Protein AF-A0A5E4KGT7-F1 (afdb_monomer_lite)

Foldseek 3Di:
DLVVPVVVVLVVLLVPQLDPALVSLVVSLVVQLVVLVVVLVVQCVPPPGHRDPVSSVVSNVSSVVSSVVVCVVNVSD

pLDDT: mean 72.77, std 11.21, range [43.84, 83.94]

Structure (mmCIF, N/CA/C/O backbone):
data_AF-A0A5E4KGT7-F1
#
_entry.id   AF-A0A5E4KGT7-F1
#
loop_
_atom_site.group_PDB
_atom_site.id
_atom_site.type_symbol
_atom_site.label_atom_id
_atom_site.label_alt_id
_atom_site.label_comp_id
_atom_site.label_asym_id
_atom_site.label_entity_id
_atom_site.label_seq_id
_atom_site.pdbx_PDB_ins_code
_atom_site.Cartn_x
_atom_site.Cartn_y
_atom_site.Cartn_z
_atom_site.occupancy
_atom_site.B_iso_or_equiv
_atom_site.auth_seq_id
_atom_site.auth_comp_id
_atom_site.auth_asym_id
_atom_site.auth_atom_id
_atom_site.pdbx_PDB_model_num
ATOM 1 N N . MET A 1 1 ? -18.504 -5.804 5.483 1.00 48.72 1 MET A N 1
ATOM 2 C CA . MET A 1 1 ? -18.494 -4.623 4.596 1.00 48.72 1 MET A CA 1
ATOM 3 C C . MET A 1 1 ? -17.058 -4.100 4.519 1.00 48.72 1 MET A C 1
ATOM 5 O O . MET A 1 1 ? -16.788 -3.017 4.997 1.00 48.72 1 MET A O 1
ATOM 9 N N . HIS A 1 2 ? -16.134 -4.916 4.000 1.00 48.81 2 HIS A N 1
ATOM 10 C CA . HIS A 1 2 ? -14.706 -4.575 3.862 1.00 48.81 2 HIS A CA 1
ATOM 11 C C . HIS A 1 2 ? -14.278 -4.823 2.411 1.00 48.81 2 HIS A C 1
ATOM 13 O O . HIS A 1 2 ? -13.756 -3.947 1.752 1.00 48.81 2 HIS A O 1
ATOM 19 N N . LEU A 1 3 ? -14.709 -5.925 1.794 1.00 43.84 3 LEU A N 1
ATOM 20 C CA . LEU A 1 3 ? -14.401 -6.215 0.386 1.00 43.84 3 LEU A CA 1
ATOM 21 C C . LEU A 1 3 ? -14.801 -5.119 -0.638 1.00 43.84 3 LEU A C 1
ATOM 23 O O . LEU A 1 3 ? -14.198 -5.026 -1.702 1.00 43.84 3 LEU A O 1
ATOM 27 N N . ALA A 1 4 ? -15.827 -4.310 -0.342 1.00 46.91 4 ALA A N 1
ATOM 28 C CA . ALA A 1 4 ? -16.369 -3.316 -1.273 1.00 46.91 4 ALA A CA 1
ATOM 29 C C . ALA A 1 4 ? -15.629 -1.963 -1.251 1.00 46.91 4 ALA A C 1
ATOM 31 O O . ALA A 1 4 ? -15.646 -1.259 -2.257 1.00 46.91 4 ALA A O 1
ATOM 32 N N . GLU A 1 5 ? -14.970 -1.611 -0.143 1.00 51.78 5 GLU A N 1
ATOM 33 C CA . GLU A 1 5 ? -14.289 -0.313 0.019 1.00 51.78 5 GLU A CA 1
ATOM 34 C C . GLU A 1 5 ? -12.821 -0.368 -0.440 1.00 51.78 5 GLU A C 1
ATOM 36 O O . GLU A 1 5 ? -12.309 0.605 -0.990 1.00 51.78 5 GLU A O 1
ATOM 41 N N . TYR A 1 6 ? -12.174 -1.536 -0.342 1.00 53.47 6 TYR A N 1
ATOM 42 C CA . TYR A 1 6 ? -10.749 -1.702 -0.669 1.00 53.47 6 TYR A CA 1
ATOM 43 C C . TYR A 1 6 ? -10.509 -2.098 -2.137 1.00 53.47 6 TYR A C 1
ATOM 45 O O . TYR A 1 6 ? -9.447 -1.822 -2.697 1.00 53.47 6 TYR A O 1
ATOM 53 N N . ALA A 1 7 ? -11.505 -2.679 -2.820 1.00 55.56 7 ALA A N 1
ATOM 54 C CA . ALA A 1 7 ? -11.389 -3.045 -4.236 1.00 55.56 7 ALA A CA 1
ATOM 55 C C . AL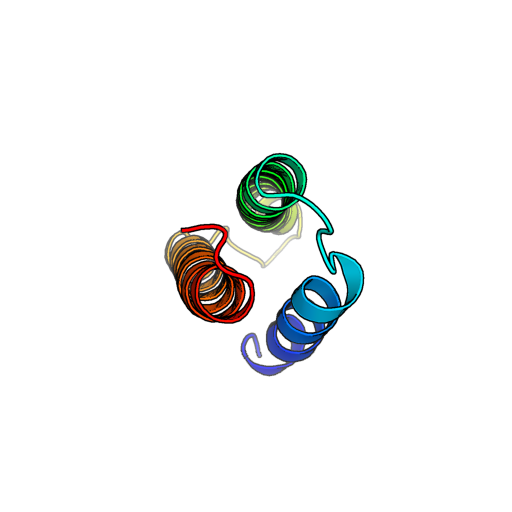A A 1 7 ? -11.180 -1.831 -5.179 1.00 55.56 7 ALA A C 1
ATOM 57 O O . ALA A 1 7 ? -10.325 -1.912 -6.069 1.00 55.56 7 ALA A O 1
ATOM 58 N N . PRO A 1 8 ? -11.866 -0.682 -4.994 1.00 57.75 8 PRO A N 1
ATOM 59 C CA . PRO A 1 8 ? -11.584 0.532 -5.760 1.00 57.75 8 PRO A CA 1
ATOM 60 C C . PRO A 1 8 ? -10.221 1.149 -5.419 1.00 57.75 8 PRO A C 1
ATOM 62 O O . PRO A 1 8 ? -9.546 1.656 -6.315 1.00 57.75 8 PRO A O 1
ATOM 65 N N . PHE A 1 9 ? -9.794 1.082 -4.152 1.00 58.16 9 PHE A N 1
ATOM 66 C CA . PHE A 1 9 ? -8.525 1.659 -3.700 1.00 58.16 9 PHE A CA 1
ATOM 67 C C . PHE A 1 9 ? -7.315 0.907 -4.272 1.00 58.16 9 PHE A C 1
ATOM 69 O O . PHE A 1 9 ? -6.397 1.526 -4.821 1.00 58.16 9 PHE A O 1
ATOM 76 N N . GLY A 1 10 ? -7.354 -0.431 -4.262 1.00 56.78 10 GLY A N 1
ATOM 77 C CA . GLY A 1 10 ? -6.342 -1.265 -4.917 1.00 56.78 10 GLY A CA 1
ATOM 78 C C . GLY A 1 10 ? -6.280 -1.034 -6.433 1.00 56.78 10 GLY A C 1
ATOM 79 O O . GLY A 1 10 ? -5.196 -0.931 -7.012 1.00 56.78 10 GLY A O 1
ATOM 80 N N . TRP A 1 11 ? -7.436 -0.861 -7.084 1.00 61.34 11 TRP A N 1
ATOM 81 C CA . TRP A 1 11 ? -7.517 -0.572 -8.520 1.00 61.34 11 TRP A CA 1
ATOM 82 C C . TRP A 1 11 ? -6.959 0.812 -8.896 1.00 61.34 11 TRP A C 1
ATOM 84 O O . TRP A 1 11 ? -6.269 0.952 -9.911 1.00 61.34 11 TRP A O 1
ATOM 94 N N . LEU A 1 12 ? -7.229 1.841 -8.087 1.00 59.97 12 LEU A N 1
ATOM 95 C CA . LEU A 1 12 ? -6.731 3.202 -8.315 1.00 59.97 12 LEU A CA 1
ATOM 96 C C . LEU A 1 12 ? -5.236 3.332 -8.013 1.00 59.97 12 LEU A C 1
ATOM 98 O O . LEU A 1 12 ? -4.529 3.991 -8.776 1.00 59.97 12 LEU A O 1
ATOM 102 N N . SER A 1 13 ? -4.737 2.640 -6.988 1.00 57.97 13 SER A N 1
ATOM 103 C CA . SER A 1 13 ? -3.306 2.604 -6.660 1.00 57.97 13 SER A CA 1
ATOM 104 C C . SER A 1 13 ? -2.480 2.012 -7.808 1.00 57.97 13 SER A C 1
ATOM 106 O O . SER A 1 13 ? -1.461 2.576 -8.205 1.00 57.97 13 SER A O 1
ATOM 108 N N . LEU A 1 14 ? -2.971 0.946 -8.450 1.00 55.00 14 LEU A N 1
ATOM 109 C CA . LEU A 1 14 ? -2.309 0.350 -9.617 1.00 55.00 14 LEU A CA 1
ATOM 110 C C . LEU A 1 14 ? -2.306 1.251 -10.858 1.00 55.00 14 LEU A C 1
ATOM 112 O O . LEU A 1 14 ? -1.375 1.186 -11.663 1.00 55.00 14 LEU A O 1
ATOM 116 N N . LYS A 1 15 ? -3.328 2.100 -11.025 1.00 55.97 15 LYS A N 1
ATOM 117 C CA . LYS A 1 15 ? -3.385 3.076 -12.126 1.00 55.97 15 LYS A CA 1
ATOM 118 C C . LYS A 1 15 ? -2.535 4.317 -11.874 1.00 55.97 15 LYS A C 1
ATOM 120 O O . LYS A 1 15 ? -1.993 4.859 -12.834 1.00 55.97 15 LYS A O 1
ATOM 125 N N . ALA A 1 16 ? -2.450 4.778 -10.630 1.00 53.81 16 ALA A N 1
ATOM 126 C CA . ALA A 1 16 ? -1.820 6.051 -10.299 1.00 53.81 16 ALA A CA 1
ATOM 127 C C . ALA A 1 16 ? -0.302 6.026 -10.491 1.00 53.81 16 ALA A C 1
ATOM 129 O O . ALA A 1 16 ? 0.274 7.032 -10.896 1.00 53.81 16 ALA A O 1
ATOM 130 N N . PHE A 1 17 ? 0.350 4.891 -10.223 1.00 55.34 17 PHE A N 1
ATOM 131 C CA . PHE A 1 17 ? 1.799 4.928 -10.083 1.00 55.34 17 PHE A CA 1
ATOM 132 C C . PHE A 1 17 ? 2.596 4.735 -11.359 1.00 55.34 17 PHE A C 1
ATOM 134 O O . PHE A 1 17 ? 3.730 5.197 -11.325 1.00 55.34 17 PHE A O 1
ATOM 141 N N . MET A 1 18 ? 2.051 4.108 -12.424 1.00 57.66 18 MET A N 1
ATOM 142 C CA . MET A 1 18 ? 2.723 3.800 -13.712 1.00 57.66 18 MET A CA 1
ATOM 143 C C . MET A 1 18 ? 4.242 4.082 -13.697 1.00 57.66 18 MET A C 1
ATOM 145 O O . MET A 1 18 ? 4.707 4.996 -14.386 1.00 57.66 18 MET A O 1
ATOM 149 N N . PRO A 1 19 ? 5.027 3.391 -12.842 1.00 56.72 19 PRO A N 1
ATOM 150 C CA . PRO A 1 19 ? 6.358 3.877 -12.530 1.00 56.72 19 PRO A CA 1
ATOM 151 C C . PRO A 1 19 ? 7.203 3.669 -13.772 1.00 56.72 19 PRO A C 1
ATOM 153 O O . PRO A 1 19 ? 7.223 2.567 -14.300 1.00 56.72 19 PRO A O 1
ATOM 156 N N . ALA A 1 20 ? 7.860 4.722 -14.258 1.00 63.84 20 ALA A N 1
ATOM 157 C CA . ALA A 1 20 ? 8.701 4.652 -15.453 1.00 63.84 20 ALA A CA 1
ATOM 158 C C . ALA A 1 20 ? 10.062 3.981 -15.176 1.00 63.84 20 ALA A C 1
ATOM 160 O O . ALA A 1 20 ? 10.792 3.652 -16.111 1.00 63.84 20 ALA A O 1
ATOM 161 N N . THR A 1 21 ? 10.415 3.775 -13.900 1.00 79.50 21 THR A N 1
ATOM 162 C CA . THR A 1 21 ? 11.722 3.268 -13.460 1.00 79.50 21 THR A CA 1
ATOM 163 C C . THR A 1 21 ? 11.597 2.219 -12.342 1.00 79.50 21 THR A C 1
ATOM 165 O O . THR A 1 21 ? 10.658 2.287 -11.543 1.00 79.50 21 THR A O 1
ATOM 168 N N . PRO A 1 22 ? 12.572 1.292 -12.206 1.00 77.06 22 PRO A N 1
ATOM 169 C CA . PRO A 1 22 ? 12.604 0.313 -11.110 1.00 77.06 22 PRO A CA 1
ATOM 170 C C . PRO A 1 22 ? 12.628 0.952 -9.712 1.00 77.06 22 PRO A C 1
ATOM 172 O O . PRO A 1 22 ? 12.009 0.447 -8.780 1.00 77.06 22 PRO A O 1
ATOM 175 N N . ALA A 1 23 ? 13.309 2.094 -9.562 1.00 80.50 23 ALA A N 1
ATOM 176 C CA . ALA A 1 23 ? 13.356 2.829 -8.299 1.00 80.50 23 ALA A CA 1
ATOM 177 C C . ALA A 1 23 ? 11.984 3.416 -7.929 1.00 80.50 23 ALA A C 1
ATOM 179 O O . ALA A 1 23 ? 11.558 3.306 -6.781 1.00 80.50 23 ALA A O 1
ATOM 180 N N . GLY A 1 24 ? 11.262 3.979 -8.907 1.00 80.25 24 GLY A N 1
ATOM 181 C CA . GLY A 1 24 ? 9.888 4.447 -8.710 1.00 80.25 24 GLY A CA 1
ATOM 182 C C . GLY A 1 24 ? 8.931 3.303 -8.373 1.00 80.25 24 GLY A C 1
ATOM 183 O O . GLY A 1 24 ? 8.052 3.461 -7.530 1.00 80.25 24 GLY A O 1
ATOM 184 N N . PHE A 1 25 ? 9.147 2.127 -8.966 1.00 81.69 25 PHE A N 1
ATOM 185 C CA . PHE A 1 25 ? 8.390 0.922 -8.645 1.00 81.69 25 PHE A CA 1
ATOM 186 C C . PHE A 1 25 ? 8.587 0.496 -7.182 1.00 81.69 25 PHE A C 1
ATOM 188 O O . PHE A 1 25 ? 7.601 0.380 -6.452 1.00 81.69 25 PHE A O 1
ATOM 195 N N . LEU A 1 26 ? 9.832 0.357 -6.714 1.00 81.69 26 LEU A N 1
ATOM 196 C CA . LEU A 1 26 ? 10.121 0.005 -5.316 1.00 81.69 26 LEU A CA 1
ATOM 197 C C . LEU A 1 26 ? 9.591 1.052 -4.327 1.00 81.69 26 LEU A C 1
ATOM 199 O O . LEU A 1 26 ? 9.005 0.690 -3.307 1.00 81.69 26 LEU A O 1
ATOM 203 N N . ALA A 1 27 ? 9.735 2.340 -4.651 1.00 81.44 27 ALA A N 1
ATOM 204 C CA . ALA A 1 27 ? 9.183 3.424 -3.843 1.00 81.44 27 ALA A CA 1
ATOM 205 C C . ALA A 1 27 ? 7.649 3.354 -3.762 1.00 81.44 27 ALA A C 1
ATOM 207 O O . ALA A 1 27 ? 7.093 3.540 -2.683 1.00 81.44 27 ALA A O 1
ATOM 208 N N . SER A 1 28 ? 6.963 3.025 -4.865 1.00 79.62 28 SER A N 1
ATOM 209 C CA . SER A 1 28 ? 5.499 2.879 -4.880 1.00 79.62 28 SER A CA 1
ATOM 210 C C . SER A 1 28 ? 5.010 1.700 -4.034 1.00 79.62 28 SER A C 1
ATOM 212 O O . SER A 1 28 ? 4.028 1.832 -3.304 1.00 79.62 28 SER A O 1
ATOM 214 N N . VAL A 1 29 ? 5.726 0.569 -4.071 1.00 81.12 29 VAL A N 1
ATOM 215 C CA . VAL A 1 29 ? 5.417 -0.614 -3.256 1.00 81.12 29 VAL A CA 1
ATOM 216 C C . VAL A 1 29 ? 5.618 -0.293 -1.775 1.00 81.12 29 VAL A C 1
ATOM 218 O O . VAL A 1 29 ? 4.726 -0.544 -0.967 1.00 81.12 29 VAL A O 1
ATOM 221 N N . GLY A 1 30 ? 6.751 0.324 -1.424 1.00 83.56 30 GLY A N 1
ATOM 222 C CA . GLY A 1 30 ? 7.040 0.734 -0.049 1.00 83.56 30 GLY A CA 1
ATOM 223 C C . GLY A 1 30 ? 6.037 1.756 0.491 1.00 83.56 30 GLY A C 1
ATOM 224 O O . GLY A 1 30 ? 5.543 1.602 1.606 1.00 83.56 30 GLY A O 1
ATOM 225 N N . PHE A 1 31 ? 5.678 2.758 -0.317 1.00 83.94 31 PHE A N 1
ATOM 226 C CA . PHE A 1 31 ? 4.670 3.754 0.047 1.00 83.94 31 PHE A CA 1
ATOM 227 C C . PHE A 1 31 ? 3.297 3.116 0.278 1.00 83.94 31 PHE A C 1
ATOM 229 O O . PHE A 1 31 ? 2.645 3.419 1.272 1.00 83.94 31 PHE A O 1
ATOM 236 N N . SER A 1 32 ? 2.881 2.193 -0.593 1.00 81.12 32 SER A N 1
ATOM 237 C CA . SER A 1 32 ? 1.588 1.509 -0.467 1.00 81.12 32 SER A CA 1
ATOM 238 C C . SER A 1 32 ? 1.510 0.669 0.811 1.00 81.12 32 SER A C 1
ATOM 240 O O . SER A 1 32 ? 0.492 0.696 1.496 1.00 81.12 32 SER A O 1
ATOM 242 N N . LEU A 1 33 ? 2.594 -0.028 1.180 1.00 82.50 33 LEU A N 1
ATOM 243 C CA . LEU A 1 33 ? 2.662 -0.800 2.430 1.00 82.50 33 LEU A CA 1
ATOM 244 C C . LEU A 1 33 ? 2.596 0.100 3.671 1.00 82.50 33 LEU A C 1
ATOM 246 O O . LEU A 1 33 ? 1.908 -0.225 4.639 1.00 82.50 33 LEU A O 1
ATOM 250 N N . ALA A 1 34 ? 3.292 1.240 3.640 1.00 83.44 34 ALA A N 1
ATOM 251 C CA . ALA A 1 34 ? 3.243 2.225 4.717 1.00 83.44 34 ALA A CA 1
ATOM 252 C C . ALA A 1 34 ? 1.853 2.868 4.841 1.00 83.44 34 ALA A C 1
ATOM 254 O O . ALA A 1 34 ? 1.382 3.114 5.953 1.00 83.44 34 ALA A O 1
ATOM 255 N N . TYR A 1 35 ? 1.183 3.107 3.712 1.00 81.19 35 TYR A N 1
ATOM 256 C CA . TYR A 1 35 ? -0.174 3.638 3.688 1.00 81.19 35 TYR A CA 1
ATOM 257 C C . TYR A 1 35 ? -1.182 2.637 4.262 1.00 81.19 35 TYR A C 1
ATOM 259 O O . TYR A 1 35 ? -1.958 3.018 5.129 1.00 81.19 35 TYR A O 1
ATOM 267 N N . ALA A 1 36 ? -1.106 1.357 3.881 1.00 80.69 36 ALA A N 1
ATOM 268 C CA . ALA A 1 36 ? -1.954 0.304 4.451 1.00 80.69 36 ALA A CA 1
ATOM 269 C C . ALA A 1 36 ? -1.782 0.179 5.978 1.00 80.69 36 ALA A C 1
ATOM 271 O O . ALA A 1 36 ? -2.757 0.078 6.713 1.00 80.69 36 ALA A O 1
ATOM 272 N N . ALA A 1 37 ? -0.545 0.266 6.488 1.00 80.75 37 ALA A N 1
ATOM 273 C CA . ALA A 1 37 ? -0.300 0.291 7.936 1.00 80.75 37 ALA A CA 1
ATOM 274 C C . ALA A 1 37 ? -0.888 1.542 8.614 1.00 80.75 37 ALA A C 1
ATOM 276 O O . ALA A 1 37 ? -1.394 1.476 9.734 1.00 80.75 37 ALA A O 1
ATOM 277 N N . SER A 1 38 ? -0.802 2.691 7.938 1.00 82.19 38 SER A N 1
ATOM 278 C CA . SER A 1 38 ? -1.339 3.958 8.442 1.00 82.19 38 SER A CA 1
ATOM 279 C C . SER A 1 38 ? -2.867 3.957 8.469 1.00 82.19 38 SER A C 1
ATOM 281 O O . SER A 1 38 ? -3.441 4.554 9.376 1.00 82.19 38 SER A O 1
ATOM 283 N N . ASP A 1 39 ? -3.519 3.286 7.516 1.00 79.00 39 ASP A N 1
ATOM 284 C CA . ASP A 1 39 ? -4.976 3.140 7.471 1.00 79.00 39 ASP A CA 1
ATOM 285 C C . ASP A 1 39 ? -5.492 2.324 8.662 1.00 79.00 39 ASP A C 1
ATOM 287 O O . ASP A 1 39 ? -6.371 2.777 9.389 1.00 79.00 39 ASP A O 1
ATOM 291 N N . GLU A 1 40 ? -4.857 1.192 8.956 1.00 80.25 40 GLU A N 1
ATOM 292 C CA . GLU A 1 40 ? -5.185 0.356 10.118 1.00 80.25 40 GLU A CA 1
ATOM 293 C C . GLU A 1 40 ? -4.942 1.083 11.451 1.00 80.25 40 GLU A C 1
ATOM 295 O O . GLU A 1 40 ? -5.763 1.030 12.372 1.00 80.25 40 GLU A O 1
ATOM 300 N N . ALA A 1 41 ? -3.859 1.862 11.540 1.00 80.25 41 ALA A N 1
ATOM 301 C CA . ALA A 1 41 ? -3.639 2.748 12.680 1.00 80.25 41 ALA A CA 1
ATOM 302 C C . ALA A 1 41 ? -4.731 3.831 12.777 1.00 80.25 41 ALA A C 1
ATOM 304 O O . ALA A 1 41 ? -5.180 4.155 13.876 1.00 80.25 41 ALA A O 1
ATOM 305 N N . HIS A 1 42 ? -5.195 4.371 11.649 1.00 80.31 42 HIS A N 1
ATOM 306 C CA . HIS A 1 42 ? -6.260 5.369 11.619 1.00 80.31 42 HIS A CA 1
ATOM 307 C C . HIS A 1 42 ? -7.621 4.784 12.025 1.00 80.31 42 HIS A C 1
ATOM 309 O O . HIS A 1 42 ? -8.378 5.435 12.748 1.00 80.31 42 HIS A O 1
ATOM 315 N N . GLN A 1 43 ? -7.910 3.539 11.636 1.00 72.94 43 GLN A N 1
ATOM 316 C CA . GLN A 1 43 ? -9.117 2.820 12.047 1.00 72.94 43 GLN A CA 1
ATOM 317 C C . GLN A 1 43 ? -9.202 2.662 13.570 1.00 72.94 43 GLN A C 1
ATOM 319 O O . GLN A 1 43 ? -10.295 2.768 14.119 1.00 72.94 43 GLN A O 1
ATOM 324 N N . SER A 1 44 ? -8.065 2.529 14.266 1.00 76.44 44 SER A N 1
ATOM 325 C CA . SER A 1 44 ? -8.035 2.471 15.738 1.00 76.44 44 SER A CA 1
ATOM 326 C C . SER A 1 44 ? -8.542 3.748 16.431 1.00 76.44 44 SER A C 1
ATOM 328 O O . SER A 1 44 ? -8.955 3.703 17.590 1.00 76.44 44 SER A O 1
ATOM 330 N N . PHE A 1 45 ? -8.549 4.888 15.731 1.00 80.06 45 PHE A N 1
ATOM 331 C CA . PHE A 1 45 ? -9.102 6.144 16.246 1.00 80.06 45 PHE A CA 1
ATOM 332 C C . PHE A 1 45 ? -10.604 6.292 15.981 1.00 80.06 45 PHE A C 1
ATOM 334 O O . PHE A 1 45 ? -11.221 7.223 16.503 1.00 80.06 45 PHE A O 1
ATOM 341 N N . VAL A 1 46 ? -11.203 5.403 15.183 1.00 78.00 46 VAL A N 1
ATOM 342 C CA . VAL A 1 46 ? -12.632 5.426 14.867 1.00 78.00 46 VAL A CA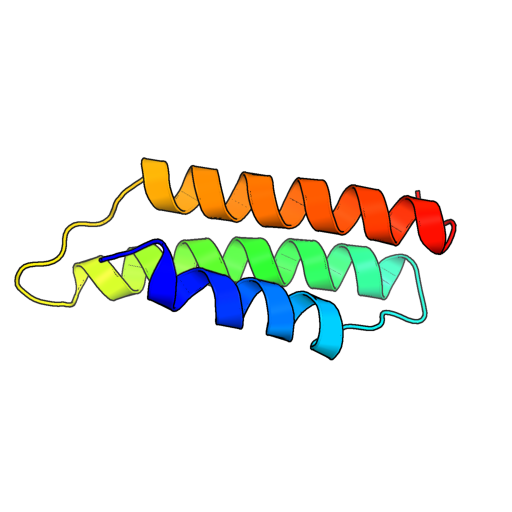 1
ATOM 343 C C . VAL A 1 46 ? -13.385 4.585 15.904 1.00 78.00 46 VAL A C 1
ATOM 345 O O . VAL A 1 46 ? -13.207 3.369 15.960 1.00 78.00 46 VAL A O 1
ATOM 348 N N . PRO A 1 47 ? -14.267 5.186 16.723 1.00 76.56 47 PRO A N 1
ATOM 349 C CA . PRO A 1 47 ? -15.017 4.441 17.728 1.00 76.56 47 PRO A CA 1
ATOM 350 C C . PRO A 1 47 ? -15.864 3.333 17.089 1.00 76.56 47 PRO A C 1
ATOM 352 O O . PRO A 1 47 ? -16.666 3.596 16.192 1.00 76.56 47 PRO A O 1
ATOM 355 N N . GLY A 1 48 ? -15.709 2.097 17.570 1.00 76.81 48 GLY A N 1
ATOM 356 C CA . GLY A 1 48 ? -16.426 0.928 17.043 1.00 76.81 48 GLY A CA 1
ATOM 357 C C . GLY A 1 48 ? -15.745 0.232 15.859 1.00 76.81 48 GLY A C 1
ATOM 358 O O . GLY A 1 48 ? -16.351 -0.655 15.255 1.00 76.81 48 GLY A O 1
ATOM 359 N N . ARG A 1 49 ? -14.507 0.614 15.527 1.00 70.38 49 ARG A N 1
ATOM 360 C CA . ARG A 1 49 ? -13.610 -0.122 14.632 1.00 70.38 49 ARG A CA 1
ATOM 361 C C . ARG A 1 49 ? -12.373 -0.552 15.416 1.00 70.38 49 ARG A C 1
ATOM 363 O O . ARG A 1 49 ? -11.834 0.226 16.196 1.00 70.38 49 ARG A O 1
ATOM 370 N N . ASP A 1 50 ? -11.943 -1.785 15.192 1.00 70.19 50 ASP A N 1
ATOM 371 C CA . ASP A 1 50 ? -10.711 -2.329 15.753 1.00 70.19 50 ASP A CA 1
ATOM 372 C C . ASP A 1 50 ? -9.664 -2.434 14.651 1.00 70.19 50 ASP A C 1
ATOM 374 O O . ASP A 1 50 ? -9.984 -2.796 13.520 1.00 70.19 50 ASP A O 1
ATOM 378 N N . MET A 1 51 ? -8.411 -2.150 15.002 1.00 71.88 51 MET A N 1
ATOM 379 C CA . MET A 1 51 ? -7.276 -2.411 14.123 1.00 71.88 51 MET A CA 1
ATOM 380 C C . MET A 1 51 ? -7.188 -3.915 13.847 1.00 71.88 51 MET A C 1
ATOM 382 O O . MET A 1 51 ? -7.133 -4.724 14.782 1.00 71.88 51 MET A O 1
ATOM 386 N N . SER A 1 52 ? -7.134 -4.293 12.576 1.00 79.44 52 SER A N 1
ATOM 387 C CA . SER A 1 52 ? -7.145 -5.682 12.142 1.00 79.44 52 SER A CA 1
ATOM 388 C C . SER A 1 52 ? -5.833 -6.023 11.456 1.00 79.44 52 SER A C 1
ATOM 390 O O . SER A 1 52 ? -5.570 -5.713 10.296 1.00 79.44 52 SER A O 1
ATOM 392 N N . ILE A 1 53 ? -4.993 -6.765 12.178 1.00 76.56 53 ILE A N 1
ATOM 393 C CA . ILE A 1 53 ? -3.732 -7.287 11.632 1.00 76.56 53 ILE A CA 1
ATOM 394 C C . ILE A 1 53 ? -3.994 -8.155 10.389 1.00 76.56 53 ILE A C 1
ATOM 396 O O . ILE A 1 53 ? -3.165 -8.203 9.484 1.00 76.56 53 ILE A O 1
ATOM 400 N N . MET A 1 54 ? -5.148 -8.825 10.325 1.00 73.62 54 MET A N 1
ATOM 401 C 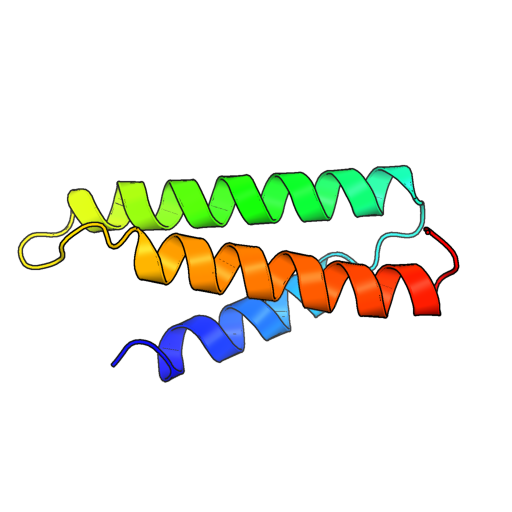CA . MET A 1 54 ? -5.521 -9.648 9.175 1.00 73.62 54 MET A CA 1
ATOM 402 C C . MET A 1 54 ? -5.833 -8.809 7.936 1.00 73.62 54 MET A C 1
ATOM 404 O O . MET A 1 54 ? -5.467 -9.222 6.835 1.00 73.62 54 MET A O 1
ATOM 408 N N . ASP A 1 55 ? -6.445 -7.638 8.107 1.00 73.06 55 ASP A N 1
ATOM 409 C CA . ASP A 1 55 ? -6.733 -6.729 6.996 1.00 73.06 55 ASP A CA 1
ATOM 410 C C . ASP A 1 55 ? -5.442 -6.069 6.498 1.00 73.06 55 ASP A C 1
ATOM 412 O O . ASP A 1 55 ? -5.157 -6.113 5.299 1.00 73.06 55 ASP A O 1
ATOM 416 N N . TRP A 1 56 ? -4.550 -5.664 7.412 1.00 78.12 56 TRP A N 1
ATOM 417 C CA . TRP A 1 56 ? -3.202 -5.220 7.043 1.00 78.12 56 TRP A CA 1
ATOM 418 C C . TRP A 1 56 ? -2.428 -6.271 6.228 1.00 78.12 56 TRP A C 1
ATOM 420 O O . TRP A 1 56 ? -1.778 -5.961 5.226 1.00 78.12 56 TRP A O 1
ATOM 430 N N . MET A 1 57 ? -2.487 -7.540 6.651 1.00 75.62 57 MET A N 1
ATOM 431 C CA . MET A 1 57 ? -1.842 -8.643 5.935 1.00 75.62 57 MET A CA 1
ATOM 432 C C . MET A 1 57 ? -2.464 -8.870 4.555 1.00 75.62 57 MET A C 1
ATOM 434 O O . MET A 1 57 ? -1.732 -9.137 3.598 1.00 75.62 57 MET A O 1
ATOM 438 N N . ALA A 1 58 ? -3.788 -8.763 4.432 1.00 79.69 58 ALA A N 1
ATOM 439 C CA . ALA A 1 58 ? -4.478 -8.887 3.153 1.00 79.69 58 ALA A CA 1
ATOM 440 C C . ALA A 1 58 ? -4.062 -7.770 2.180 1.00 79.69 58 ALA A C 1
ATOM 442 O O . ALA A 1 58 ? -3.731 -8.062 1.024 1.00 79.69 58 ALA A O 1
ATOM 443 N N . ASP A 1 59 ? -3.979 -6.527 2.658 1.00 79.00 59 ASP A N 1
ATOM 444 C CA . ASP A 1 59 ? -3.499 -5.386 1.875 1.00 79.00 59 ASP A CA 1
ATOM 445 C C . ASP A 1 59 ? -2.043 -5.571 1.439 1.00 79.00 59 ASP A C 1
ATOM 447 O O . ASP A 1 59 ? -1.710 -5.400 0.260 1.00 79.00 59 ASP A O 1
ATOM 451 N N . ALA A 1 60 ? -1.173 -6.008 2.354 1.00 78.56 60 ALA A N 1
ATOM 452 C CA . ALA A 1 60 ? 0.226 -6.283 2.044 1.00 78.56 60 ALA A CA 1
ATOM 453 C C . ALA A 1 60 ? 0.376 -7.365 0.961 1.00 78.56 60 ALA A C 1
ATOM 455 O O . ALA A 1 60 ? 1.153 -7.199 0.016 1.00 78.56 60 ALA A O 1
ATOM 456 N N . VAL A 1 61 ? -0.400 -8.449 1.044 1.00 81.88 61 VAL A N 1
ATOM 457 C CA . VAL A 1 61 ? -0.413 -9.508 0.022 1.00 81.88 61 VAL A CA 1
ATOM 458 C C . VAL A 1 61 ? -0.910 -8.968 -1.322 1.00 81.88 61 VAL A C 1
ATOM 460 O O . VAL A 1 61 ? -0.297 -9.252 -2.356 1.00 81.88 61 VAL A O 1
ATOM 463 N N . GLY A 1 62 ? -1.963 -8.147 -1.331 1.00 77.62 62 GLY A N 1
ATOM 464 C CA 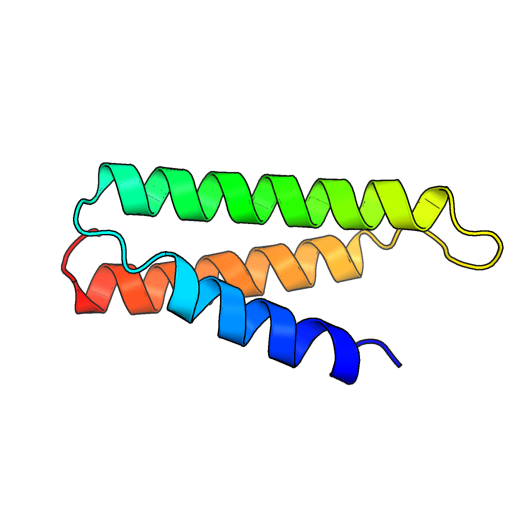. GLY A 1 62 ? -2.471 -7.498 -2.543 1.00 77.62 62 GLY A CA 1
ATOM 465 C C . GLY A 1 62 ? -1.435 -6.592 -3.218 1.00 77.62 62 GLY A C 1
ATOM 466 O O . GLY A 1 62 ? -1.234 -6.665 -4.438 1.00 77.62 62 GLY A O 1
ATOM 467 N N . ILE A 1 63 ? -0.715 -5.787 -2.433 1.00 81.00 63 ILE A N 1
ATOM 468 C CA . ILE A 1 63 ? 0.369 -4.916 -2.913 1.00 81.00 63 ILE A CA 1
ATOM 469 C C . ILE A 1 63 ? 1.519 -5.746 -3.502 1.00 81.00 63 ILE A C 1
ATOM 471 O O . ILE A 1 63 ? 2.012 -5.431 -4.585 1.00 81.00 63 ILE A O 1
ATOM 475 N N . LEU A 1 64 ? 1.921 -6.839 -2.848 1.00 82.75 64 LEU A N 1
ATOM 476 C CA . LEU A 1 64 ? 3.012 -7.691 -3.332 1.00 82.75 64 LEU A CA 1
ATOM 477 C C . LEU A 1 64 ? 2.648 -8.451 -4.613 1.00 82.75 64 LEU A C 1
ATOM 479 O O . LEU A 1 64 ? 3.454 -8.492 -5.543 1.00 82.75 64 LEU A O 1
ATOM 483 N N . ILE A 1 65 ? 1.442 -9.023 -4.701 1.00 83.25 65 ILE A N 1
ATOM 484 C CA . ILE A 1 65 ? 0.980 -9.736 -5.905 1.00 83.25 65 ILE A CA 1
ATOM 485 C C . ILE A 1 65 ? 0.892 -8.771 -7.086 1.00 83.25 65 ILE A C 1
ATOM 487 O O . ILE A 1 65 ? 1.388 -9.058 -8.179 1.00 83.25 65 ILE A O 1
ATOM 491 N N . SER A 1 66 ? 0.270 -7.615 -6.871 1.00 76.38 66 SER A N 1
ATOM 492 C CA . SER A 1 66 ? 0.103 -6.619 -7.922 1.00 76.38 66 SER A CA 1
ATOM 493 C C . SER A 1 66 ? 1.446 -6.019 -8.354 1.00 76.38 66 SER A C 1
ATOM 495 O O . SER A 1 66 ? 1.709 -5.906 -9.557 1.00 76.38 66 SER A O 1
ATOM 497 N N . GLY A 1 67 ? 2.345 -5.769 -7.397 1.00 79.81 67 GLY A N 1
ATOM 498 C CA . GLY A 1 67 ? 3.731 -5.394 -7.644 1.00 79.81 67 GLY A CA 1
ATOM 499 C C . GLY A 1 67 ? 4.478 -6.448 -8.461 1.00 79.81 67 GLY A C 1
ATOM 500 O O . GLY A 1 67 ? 5.101 -6.109 -9.463 1.00 79.81 67 GLY A O 1
ATOM 501 N N . TYR A 1 68 ? 4.364 -7.731 -8.118 1.00 81.25 68 TYR A N 1
ATOM 502 C CA . TYR A 1 68 ? 5.009 -8.818 -8.857 1.00 81.25 68 TYR A CA 1
ATOM 503 C C . TYR A 1 68 ? 4.533 -8.896 -10.315 1.00 81.25 68 TYR A C 1
ATOM 505 O O . TYR A 1 68 ? 5.344 -8.959 -11.242 1.00 81.25 68 TYR A O 1
ATOM 513 N N . ILE A 1 69 ? 3.217 -8.839 -10.543 1.00 82.19 69 ILE A N 1
ATOM 514 C CA . ILE A 1 69 ? 2.637 -8.871 -11.894 1.00 82.19 69 ILE A CA 1
ATOM 515 C C . ILE A 1 69 ? 3.123 -7.670 -12.715 1.00 82.19 69 ILE A C 1
ATOM 517 O O . ILE A 1 69 ? 3.537 -7.831 -13.869 1.00 82.19 69 ILE A O 1
ATOM 521 N N . TYR A 1 70 ? 3.095 -6.473 -12.125 1.00 79.00 70 TYR A N 1
ATOM 522 C CA . TYR A 1 70 ? 3.520 -5.249 -12.796 1.00 79.00 70 TYR A CA 1
ATOM 523 C C . TYR A 1 70 ? 5.028 -5.255 -13.079 1.00 79.00 70 TYR A C 1
ATOM 525 O O . TYR A 1 70 ? 5.457 -5.012 -14.207 1.00 79.00 70 TYR A O 1
ATOM 533 N N . GLY A 1 71 ? 5.834 -5.619 -12.087 1.00 79.81 71 GLY A N 1
ATOM 534 C CA . GLY A 1 71 ? 7.282 -5.700 -12.199 1.00 79.81 71 GLY A CA 1
ATOM 535 C C . GLY A 1 71 ? 7.735 -6.692 -13.272 1.00 79.81 71 GLY A C 1
ATOM 536 O O . GLY A 1 71 ? 8.608 -6.358 -14.073 1.00 79.81 71 GLY A O 1
ATOM 537 N N . ARG A 1 72 ? 7.071 -7.850 -13.395 1.00 82.94 72 ARG A N 1
ATOM 538 C CA . ARG A 1 72 ? 7.313 -8.791 -14.504 1.00 82.94 72 ARG A CA 1
ATOM 539 C C . ARG A 1 72 ? 6.934 -8.212 -15.865 1.00 82.94 72 ARG A C 1
ATOM 541 O O . ARG A 1 72 ? 7.670 -8.391 -16.834 1.00 82.94 72 ARG A O 1
ATOM 548 N N . LYS A 1 73 ? 5.790 -7.527 -15.958 1.00 80.62 73 LYS A N 1
ATOM 549 C CA . LYS A 1 73 ? 5.298 -6.941 -17.216 1.00 80.62 73 LYS A CA 1
ATOM 550 C C . LYS A 1 73 ? 6.245 -5.866 -17.761 1.00 80.62 73 LYS A C 1
ATOM 552 O O . LYS A 1 73 ? 6.433 -5.794 -18.973 1.00 80.62 73 LYS A O 1
ATOM 557 N N . PHE A 1 74 ? 6.847 -5.068 -16.880 1.00 79.81 74 PHE A N 1
ATOM 558 C CA . PHE A 1 74 ? 7.736 -3.956 -17.241 1.00 79.81 74 PHE A CA 1
ATOM 559 C C . PHE A 1 74 ? 9.233 -4.251 -17.042 1.00 79.81 74 PHE A C 1
ATOM 561 O O . PHE A 1 74 ? 10.056 -3.366 -17.263 1.00 79.81 74 PHE A O 1
ATOM 568 N N . LYS A 1 75 ? 9.598 -5.495 -16.695 1.00 80.31 75 LYS A N 1
ATOM 5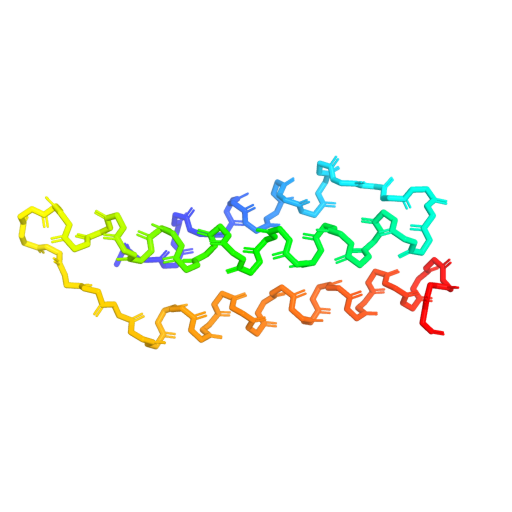69 C CA . LYS A 1 75 ? 10.984 -5.944 -16.450 1.00 80.31 75 LYS A CA 1
ATOM 570 C C . LYS A 1 75 ? 11.713 -5.132 -15.365 1.00 80.31 75 LYS A C 1
ATOM 572 O O . LYS A 1 75 ? 12.880 -4.786 -15.522 1.00 80.31 75 LYS A O 1
ATOM 577 N N . TYR A 1 76 ? 11.016 -4.810 -14.276 1.00 76.06 76 TYR A N 1
ATOM 578 C CA . TYR A 1 76 ? 11.611 -4.178 -13.087 1.00 76.06 76 TYR A CA 1
ATOM 579 C C . TYR A 1 76 ? 12.167 -5.181 -12.074 1.00 76.06 76 TYR A C 1
ATOM 581 O O . TYR A 1 76 ? 12.947 -4.785 -11.210 1.00 76.06 76 TYR A O 1
ATOM 589 N N . ILE A 1 77 ? 11.766 -6.448 -12.201 1.00 70.56 77 ILE A N 1
ATOM 590 C CA . ILE A 1 77 ? 12.218 -7.610 -11.422 1.00 70.56 77 ILE A CA 1
ATOM 591 C C . ILE A 1 77 ? 12.455 -8.793 -12.367 1.00 70.56 77 ILE A C 1
ATOM 593 O O . ILE A 1 77 ? 13.545 -8.823 -12.972 1.00 70.56 77 ILE A O 1
#

Secondary structure (DSSP, 8-state):
--HHHHHHHHHHHHHH---SSHHHHHHHHHHHHHHHHHHHHHHTTSTT----HHHHHHHHHHHHHHHHHHHHHHT--

Radius of gyration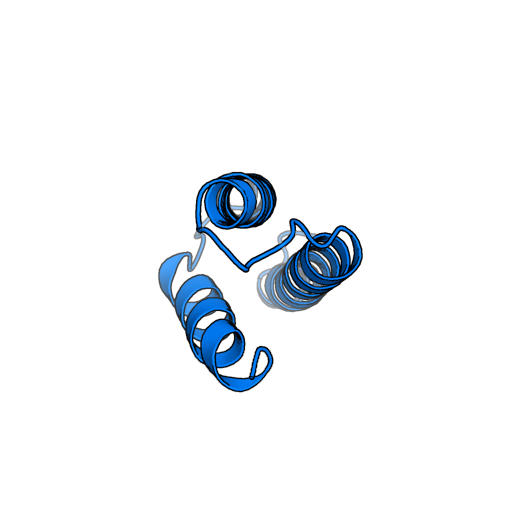: 13.48 Å; chains: 1; bounding box: 32×16×35 Å

Sequence (77 aa):
MHLAEYAPFGWLSLKAFMPATPAGFLASVGFSLAYAASDEAHQSFVPGRDMSIMDWMADAVGILISGYIYGRKFKYI